Protein AF-J9F4G9-F1 (afdb_monomer_lite)

Secondary structure (DSSP, 8-state):
--S------HHHHHHHHHTTSS--HHHHHHHHHHHHHHHHHHHHTT--EEETTTEEE---PPPSS---TT-TTTTPPP-

Sequence (79 aa):
NLFLNGKIDVDQLYQNVHERSSLSVGDVKNVMDTLATLLAEELREGRSVHLEGVGYLAPVLKSTEKVTRFTKNKWNKVA

Foldseek 3Di:
DPPDPDDDDVLVVLVVVVVVDVDDSVRSVVVVVVVVVVCVVCQVVQHWDADPPPGIDGHDDDDPDDDDPPDPCPPPDDD

Structure (mmCIF, N/CA/C/O backbone):
data_AF-J9F4G9-F1
#
_entry.id   AF-J9F4G9-F1
#
loop_
_atom_site.group_PDB
_atom_site.id
_atom_site.type_symbol
_atom_site.label_atom_id
_atom_site.label_alt_id
_atom_site.label_comp_id
_atom_site.label_asym_id
_atom_site.label_entity_id
_atom_site.label_seq_id
_atom_site.pdbx_PDB_ins_code
_atom_site.Cartn_x
_atom_site.Cartn_y
_atom_site.Cartn_z
_atom_site.occupancy
_atom_site.B_iso_or_equiv
_atom_site.auth_seq_id
_atom_site.auth_comp_id
_atom_site.auth_asym_id
_atom_site.auth_atom_id
_atom_site.pdbx_PDB_model_num
ATOM 1 N N . ASN A 1 1 ? -18.894 -10.723 -16.681 1.00 46.56 1 ASN A N 1
ATOM 2 C CA . ASN A 1 1 ? -19.752 -9.573 -16.333 1.00 46.56 1 ASN A CA 1
ATOM 3 C C . ASN A 1 1 ? -19.067 -8.739 -15.274 1.00 46.56 1 ASN A C 1
ATOM 5 O O . ASN A 1 1 ? -18.866 -9.235 -14.174 1.00 46.56 1 ASN A O 1
ATOM 9 N N . LEU A 1 2 ? -18.673 -7.512 -15.616 1.00 54.06 2 LEU A N 1
ATOM 10 C CA . LEU A 1 2 ? -18.373 -6.485 -14.619 1.00 54.0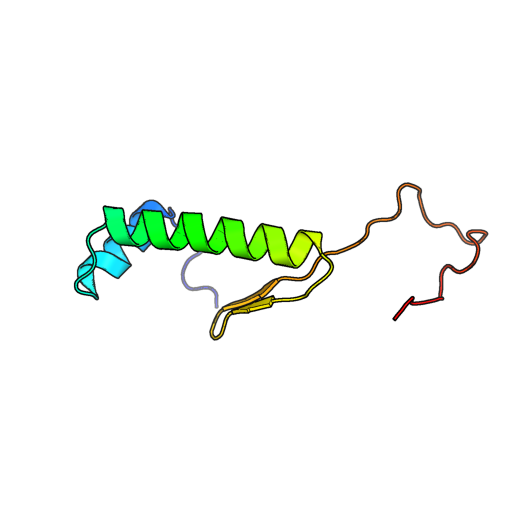6 2 LEU A CA 1
ATOM 11 C C . LEU A 1 2 ? -19.724 -5.925 -14.163 1.00 54.06 2 LEU A C 1
ATOM 13 O O . LEU A 1 2 ? -20.469 -5.396 -14.981 1.00 54.06 2 LEU A O 1
ATOM 17 N N . PHE A 1 3 ? -20.074 -6.118 -12.891 1.00 63.41 3 PHE A N 1
ATOM 18 C CA . PHE A 1 3 ? -21.370 -5.689 -12.348 1.00 63.41 3 PHE A CA 1
ATOM 19 C C . PHE A 1 3 ? -21.437 -4.174 -12.097 1.00 63.41 3 PHE A C 1
ATOM 21 O O . PHE A 1 3 ? -22.522 -3.609 -12.029 1.00 63.41 3 PHE A O 1
ATOM 28 N N . LEU A 1 4 ? -20.282 -3.511 -11.998 1.00 67.56 4 LEU A N 1
ATOM 29 C CA . LEU A 1 4 ? -20.155 -2.076 -11.770 1.00 67.56 4 LEU A CA 1
ATOM 30 C C . LEU A 1 4 ? -19.131 -1.514 -12.766 1.00 67.56 4 LEU A C 1
ATOM 32 O O . LEU A 1 4 ? -17.939 -1.779 -12.648 1.00 67.56 4 LEU A O 1
ATOM 36 N N . ASN A 1 5 ? -19.587 -0.723 -13.739 1.00 62.19 5 ASN A N 1
ATOM 37 C CA . ASN A 1 5 ? -18.721 0.110 -14.587 1.00 62.19 5 ASN A CA 1
ATOM 38 C C . ASN A 1 5 ? -18.431 1.442 -13.872 1.00 62.19 5 ASN A C 1
ATOM 40 O O . ASN A 1 5 ? -18.744 2.516 -14.382 1.00 62.19 5 ASN A O 1
ATOM 44 N N . GLY A 1 6 ? -17.916 1.368 -12.644 1.00 75.25 6 GLY A N 1
ATOM 45 C CA . GLY A 1 6 ? -17.790 2.516 -11.748 1.00 75.25 6 GLY A CA 1
ATOM 46 C C . GLY A 1 6 ? -16.370 2.720 -11.238 1.00 75.25 6 GLY A C 1
ATOM 47 O O . GLY A 1 6 ? -15.609 1.770 -11.074 1.00 75.25 6 GLY A O 1
ATOM 48 N N . LYS A 1 7 ? -16.032 3.979 -10.961 1.00 84.12 7 LYS A N 1
ATOM 49 C CA . LYS A 1 7 ? -14.902 4.339 -10.101 1.00 84.12 7 LYS A CA 1
ATOM 50 C C . LYS A 1 7 ? -15.412 4.365 -8.664 1.00 84.12 7 LYS A C 1
ATOM 52 O O . LYS A 1 7 ? -16.513 4.856 -8.430 1.00 84.12 7 LYS A O 1
ATOM 57 N N . ILE A 1 8 ? -14.624 3.856 -7.727 1.00 89.75 8 ILE A N 1
ATOM 58 C CA . ILE A 1 8 ? -14.871 4.034 -6.297 1.00 89.75 8 ILE A CA 1
ATOM 59 C C . ILE A 1 8 ? -13.841 5.016 -5.750 1.00 89.75 8 ILE A C 1
ATOM 61 O O . ILE A 1 8 ? -12.670 4.950 -6.126 1.00 89.75 8 ILE A O 1
ATOM 65 N N . ASP A 1 9 ? -14.292 5.946 -4.913 1.00 91.75 9 ASP A N 1
ATOM 66 C CA . ASP A 1 9 ? -13.392 6.818 -4.167 1.00 91.75 9 ASP A CA 1
ATOM 67 C C . ASP A 1 9 ? -12.708 6.006 -3.059 1.00 91.75 9 ASP A C 1
ATOM 69 O O . ASP A 1 9 ? -13.343 5.180 -2.396 1.00 91.75 9 ASP A O 1
ATOM 73 N N . VAL A 1 10 ? -11.417 6.239 -2.847 1.00 93.31 10 VAL A N 1
ATOM 74 C CA . VAL A 1 10 ? -10.676 5.587 -1.769 1.00 93.31 10 VAL A CA 1
ATOM 75 C C . VAL A 1 10 ? -11.227 5.987 -0.397 1.00 93.31 10 VAL A C 1
ATOM 77 O O . VAL A 1 10 ? -11.258 5.155 0.506 1.00 9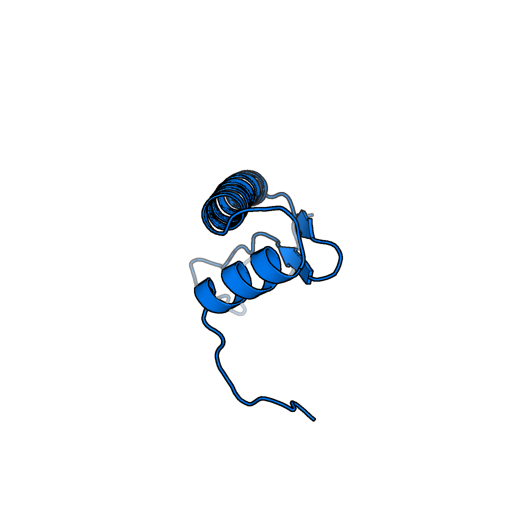3.31 10 VAL A O 1
ATOM 80 N N . ASP A 1 11 ? -11.774 7.199 -0.257 1.00 94.88 11 ASP A N 1
ATOM 81 C CA . ASP A 1 11 ? -12.424 7.626 0.985 1.00 94.88 11 ASP A CA 1
ATOM 82 C C . ASP A 1 11 ? -13.646 6.759 1.318 1.00 94.88 11 ASP A C 1
ATOM 84 O O . ASP A 1 11 ? -13.862 6.416 2.482 1.00 94.88 11 ASP A O 1
ATOM 88 N N . GLN A 1 12 ? -14.395 6.309 0.305 1.00 95.06 12 GLN A N 1
ATOM 89 C CA . GLN A 1 12 ? -15.495 5.364 0.506 1.00 95.06 12 GLN A CA 1
ATOM 90 C C . GLN A 1 12 ? -14.980 3.995 0.967 1.00 95.06 12 GLN A C 1
ATOM 92 O O . GLN A 1 12 ? -15.616 3.339 1.790 1.00 95.06 12 GLN A O 1
ATOM 97 N N . LEU A 1 13 ? -13.821 3.554 0.472 1.00 95.81 13 LEU A N 1
ATOM 98 C CA . LEU A 1 13 ? -13.202 2.315 0.941 1.00 95.81 13 LEU A CA 1
ATOM 99 C C . LEU A 1 13 ? -12.749 2.426 2.402 1.00 95.81 13 LEU A C 1
ATOM 101 O O . LEU A 1 13 ? -12.939 1.473 3.155 1.00 95.81 13 LEU A O 1
ATOM 105 N N . TYR A 1 14 ? -12.228 3.578 2.833 1.00 97.06 14 TYR A N 1
ATOM 106 C CA . TYR A 1 14 ? -11.870 3.797 4.238 1.00 97.06 14 TYR A CA 1
ATOM 107 C C . TYR A 1 14 ? -13.085 3.734 5.164 1.00 97.06 14 TYR A C 1
ATOM 109 O O . TYR A 1 14 ? -13.014 3.092 6.213 1.00 97.06 14 TYR A O 1
ATOM 117 N N . GLN A 1 15 ? -14.212 4.325 4.755 1.00 97.19 15 GLN A N 1
ATOM 118 C CA . GLN A 1 15 ? -15.475 4.193 5.490 1.00 97.19 15 GLN A CA 1
ATOM 119 C C . GLN A 1 15 ? -15.931 2.731 5.559 1.00 97.19 15 GLN A C 1
ATOM 121 O O . GLN A 1 15 ? -16.242 2.235 6.636 1.00 97.19 15 GLN A O 1
ATOM 126 N N . ASN A 1 16 ? -15.865 1.993 4.446 1.00 96.69 16 ASN A N 1
ATOM 127 C CA . ASN A 1 16 ? -16.246 0.579 4.428 1.00 96.69 16 ASN A CA 1
ATOM 128 C C . ASN A 1 16 ? -15.387 -0.281 5.376 1.00 96.69 16 ASN A C 1
ATOM 130 O O . ASN A 1 16 ? -15.894 -1.248 5.942 1.00 96.69 16 ASN A O 1
ATOM 134 N N . VAL A 1 17 ? -1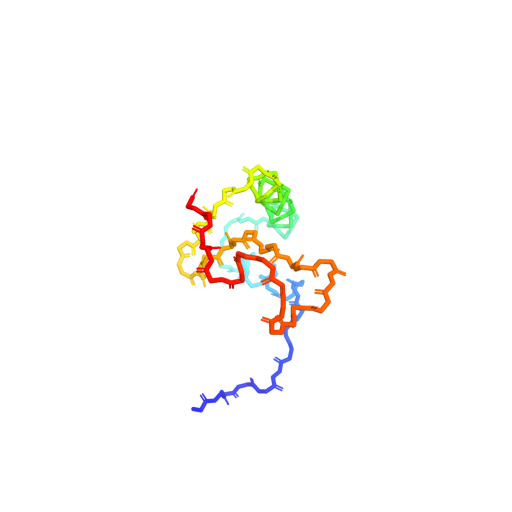4.093 0.025 5.536 1.00 97.25 17 VAL A N 1
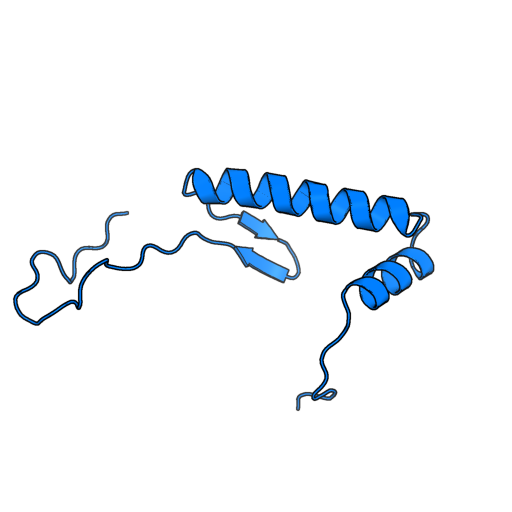ATOM 135 C CA . VAL A 1 17 ? -13.220 -0.664 6.506 1.00 97.25 17 VAL A CA 1
ATOM 136 C C . VAL A 1 17 ? -13.584 -0.271 7.934 1.00 97.25 17 VAL A C 1
ATOM 138 O O . VAL A 1 17 ? -13.663 -1.148 8.795 1.00 97.25 17 VAL A O 1
ATOM 141 N N . HIS A 1 18 ? -13.838 1.015 8.186 1.00 97.06 18 HIS A N 1
ATOM 142 C CA . HIS A 1 18 ? -14.290 1.500 9.490 1.00 97.06 18 HIS A CA 1
ATOM 143 C C . HIS A 1 18 ? -15.580 0.793 9.934 1.00 97.06 18 HIS A C 1
ATOM 145 O O . HIS A 1 18 ? -15.640 0.266 11.037 1.00 97.06 18 HIS A O 1
ATOM 151 N N . GLU A 1 19 ? -16.570 0.669 9.049 1.00 98.00 19 GLU A N 1
ATOM 152 C CA . GLU A 1 19 ? -17.840 -0.021 9.326 1.00 98.00 19 GLU A CA 1
ATOM 153 C C . GLU A 1 19 ? -17.691 -1.531 9.589 1.00 98.00 19 GLU A C 1
ATOM 155 O O . GLU A 1 19 ? -18.584 -2.159 10.159 1.00 98.00 19 GLU A O 1
ATOM 160 N N . ARG A 1 20 ? -16.582 -2.140 9.153 1.00 97.94 20 ARG A N 1
ATOM 161 C CA . ARG A 1 20 ? -16.334 -3.593 9.214 1.00 97.94 20 ARG A CA 1
ATOM 162 C C . ARG A 1 20 ? -15.228 -3.977 10.196 1.00 97.94 20 ARG A C 1
ATOM 164 O O . ARG A 1 20 ? -14.846 -5.145 10.251 1.00 97.94 20 ARG A O 1
ATOM 171 N N . SER A 1 21 ? -14.691 -3.019 10.944 1.00 96.31 21 SER A N 1
ATOM 172 C CA . SER A 1 21 ? -13.597 -3.225 11.893 1.00 96.31 21 SER A CA 1
ATOM 173 C C . SER A 1 21 ? -13.738 -2.297 13.102 1.00 96.31 21 SER A C 1
ATOM 175 O O . SER A 1 21 ? -14.701 -1.548 13.218 1.00 96.31 21 SER A O 1
ATOM 177 N N . SER A 1 22 ? -12.785 -2.349 14.032 1.00 97.12 22 SER A N 1
ATOM 178 C CA . SER A 1 22 ? -12.714 -1.418 15.165 1.00 97.12 22 SER A CA 1
ATOM 179 C C . SER A 1 22 ? -11.832 -0.193 14.894 1.00 97.12 22 SER A C 1
ATOM 181 O O . SER A 1 22 ? -11.608 0.602 15.803 1.00 97.12 22 SER A O 1
ATOM 183 N N . LEU A 1 23 ? -11.271 -0.065 13.688 1.00 97.94 23 LEU A N 1
ATOM 184 C CA . LEU A 1 23 ? -10.369 1.030 13.331 1.00 97.94 23 LEU A CA 1
ATOM 185 C C . LEU A 1 23 ? -11.169 2.290 13.017 1.00 97.94 23 LEU A C 1
ATOM 187 O O . LEU A 1 23 ? -12.194 2.217 12.338 1.00 97.94 23 LEU A O 1
ATOM 191 N N . SER A 1 24 ? -10.695 3.456 13.457 1.00 98.38 24 SER A N 1
ATOM 192 C CA . SER A 1 24 ? -11.252 4.721 12.983 1.00 98.38 24 SER A CA 1
ATOM 193 C C . SER A 1 24 ? -10.851 4.967 11.526 1.00 98.38 24 SER A C 1
ATOM 195 O O . SER A 1 24 ? -9.848 4.444 11.040 1.00 98.38 24 SER A O 1
ATOM 197 N N . VAL A 1 25 ? -11.589 5.828 10.825 1.00 98.06 25 VAL A N 1
ATOM 198 C CA . VAL A 1 25 ? -11.221 6.250 9.460 1.00 98.06 25 VAL A CA 1
ATOM 199 C C . VAL A 1 25 ? -9.807 6.847 9.420 1.00 98.06 25 VAL A C 1
ATOM 201 O O . VAL A 1 25 ? -9.079 6.638 8.452 1.00 98.06 25 VAL A O 1
ATOM 204 N N . GLY A 1 26 ? -9.404 7.561 10.478 1.00 98.25 26 GLY A N 1
ATOM 205 C CA . GLY A 1 26 ? -8.055 8.115 10.607 1.00 98.25 26 GLY A CA 1
ATOM 206 C C . GLY A 1 26 ? -6.980 7.031 10.699 1.00 98.25 26 GLY A C 1
ATOM 207 O O . GLY A 1 26 ? -5.965 7.127 10.013 1.00 98.25 26 GLY A O 1
ATOM 208 N N . ASP A 1 27 ? -7.234 5.968 11.466 1.00 98.25 27 ASP A N 1
ATOM 209 C CA . ASP A 1 27 ? -6.306 4.836 11.585 1.00 98.25 27 ASP A CA 1
ATOM 210 C C . ASP A 1 27 ? -6.150 4.105 10.249 1.00 98.25 27 ASP A C 1
ATOM 212 O O . ASP A 1 27 ? -5.031 3.800 9.839 1.00 98.25 27 ASP A O 1
ATOM 216 N N . VAL A 1 28 ? -7.259 3.866 9.538 1.00 98.06 28 VAL A N 1
ATOM 217 C CA . VAL A 1 28 ? -7.236 3.202 8.224 1.00 98.06 28 VAL A CA 1
ATOM 218 C C . VAL A 1 28 ? -6.418 4.018 7.221 1.00 98.06 28 VAL A C 1
ATOM 220 O O . VAL A 1 28 ? -5.567 3.454 6.533 1.00 98.06 28 VAL A O 1
ATOM 223 N N . LYS A 1 29 ? -6.623 5.342 7.170 1.00 97.75 29 LYS A N 1
ATOM 224 C CA . LYS A 1 29 ? -5.830 6.247 6.322 1.00 97.75 29 LYS A CA 1
ATOM 225 C C . LYS A 1 29 ? -4.344 6.154 6.648 1.00 97.75 29 LYS A C 1
ATOM 227 O O . LYS A 1 29 ? -3.539 5.892 5.761 1.00 97.75 29 LYS A O 1
ATOM 232 N N . ASN A 1 30 ? -3.999 6.278 7.928 1.00 98.19 30 ASN A N 1
ATOM 233 C CA . ASN A 1 30 ? -2.612 6.224 8.374 1.00 98.19 30 ASN A CA 1
ATOM 234 C C . ASN A 1 30 ? -1.931 4.891 8.019 1.00 98.19 30 ASN A C 1
ATOM 236 O O . ASN A 1 30 ? -0.794 4.886 7.548 1.00 98.19 30 ASN A O 1
ATOM 240 N N . VAL A 1 31 ? -2.620 3.759 8.200 1.00 97.25 31 VAL A N 1
ATOM 241 C CA . VAL A 1 31 ? -2.096 2.437 7.820 1.00 97.25 31 VAL A CA 1
ATOM 242 C C . VAL A 1 31 ? -1.859 2.348 6.314 1.00 97.25 31 VAL A C 1
ATOM 244 O O . VAL A 1 31 ? -0.814 1.853 5.898 1.00 97.25 31 VAL A O 1
ATOM 247 N N . MET A 1 32 ? -2.791 2.840 5.498 1.00 96.19 32 MET A N 1
ATOM 248 C CA . MET A 1 32 ? -2.669 2.790 4.040 1.00 96.19 32 MET A CA 1
ATOM 249 C C . MET A 1 32 ? -1.536 3.681 3.522 1.00 96.19 32 MET A C 1
ATOM 251 O O . MET A 1 32 ? -0.750 3.224 2.694 1.00 96.19 32 MET A O 1
ATOM 255 N N . ASP A 1 33 ? -1.385 4.894 4.057 1.00 97.25 33 ASP A N 1
ATOM 256 C CA . ASP A 1 33 ? -0.283 5.801 3.708 1.00 97.25 33 ASP A CA 1
ATOM 257 C C . ASP A 1 33 ? 1.081 5.232 4.139 1.00 97.25 33 ASP A C 1
ATOM 259 O O . ASP A 1 33 ? 2.061 5.257 3.383 1.00 97.25 33 ASP A O 1
ATOM 263 N N . THR A 1 34 ? 1.139 4.648 5.339 1.00 98.31 34 THR A N 1
ATOM 264 C CA . THR A 1 34 ? 2.349 3.990 5.854 1.00 98.31 34 THR A CA 1
ATOM 265 C C . THR A 1 34 ? 2.724 2.791 4.989 1.00 98.31 34 THR A C 1
ATOM 267 O O . THR A 1 34 ? 3.873 2.660 4.568 1.00 98.31 34 THR A O 1
ATOM 270 N N . LEU A 1 35 ? 1.757 1.927 4.669 1.00 97.25 35 LEU A N 1
ATOM 271 C CA . LEU A 1 35 ? 1.986 0.766 3.817 1.00 97.25 35 LEU A CA 1
ATOM 272 C C . LEU A 1 35 ? 2.435 1.189 2.416 1.00 97.25 35 LEU A C 1
ATOM 274 O O . LEU A 1 35 ? 3.377 0.607 1.888 1.00 97.25 35 LEU A O 1
ATOM 278 N N . ALA A 1 36 ? 1.823 2.220 1.826 1.00 96.75 36 ALA A N 1
ATOM 279 C CA . ALA A 1 36 ? 2.235 2.745 0.526 1.00 96.75 36 ALA A CA 1
ATOM 280 C C . ALA A 1 36 ? 3.697 3.222 0.532 1.00 96.75 36 ALA A C 1
ATOM 282 O O . ALA A 1 36 ? 4.429 2.970 -0.426 1.00 96.75 36 ALA A O 1
ATOM 283 N N . THR A 1 37 ? 4.134 3.855 1.624 1.00 98.31 37 THR A N 1
ATOM 284 C CA . THR A 1 37 ? 5.521 4.305 1.802 1.00 98.31 37 THR A CA 1
ATOM 285 C C . THR A 1 37 ? 6.483 3.121 1.853 1.00 98.31 37 THR A C 1
ATOM 287 O O . THR A 1 37 ? 7.434 3.074 1.076 1.00 98.31 37 THR A O 1
ATOM 290 N N . LEU A 1 38 ? 6.189 2.121 2.687 1.00 98.25 38 LEU A N 1
ATOM 291 C CA . LEU A 1 38 ? 7.003 0.907 2.795 1.00 98.25 38 LEU A CA 1
ATOM 292 C C . LEU A 1 38 ? 7.077 0.160 1.457 1.00 98.25 38 LEU A C 1
ATOM 294 O O . LEU A 1 38 ? 8.151 -0.231 1.014 1.00 98.25 38 LEU A O 1
ATOM 298 N N . LEU A 1 39 ? 5.951 0.021 0.752 1.00 97.81 39 LEU A N 1
ATOM 299 C CA . LEU A 1 39 ? 5.927 -0.587 -0.579 1.00 97.81 39 LEU A CA 1
ATOM 300 C C . LEU A 1 39 ? 6.810 0.181 -1.567 1.00 97.81 39 LEU A C 1
ATOM 302 O O . LEU A 1 39 ? 7.546 -0.436 -2.333 1.00 97.81 39 LEU A O 1
ATOM 306 N N . ALA A 1 40 ? 6.770 1.514 -1.552 1.00 96.94 40 ALA A N 1
ATOM 307 C CA . ALA A 1 40 ? 7.614 2.329 -2.419 1.00 96.94 40 ALA A CA 1
ATOM 308 C C . ALA A 1 40 ? 9.112 2.141 -2.118 1.00 96.94 40 ALA A C 1
ATOM 310 O O . ALA A 1 40 ? 9.915 2.092 -3.052 1.00 96.94 40 ALA A O 1
ATOM 311 N N . GLU A 1 41 ? 9.491 1.992 -0.847 1.00 98.12 41 GLU A N 1
ATOM 312 C CA . GLU A 1 41 ? 10.868 1.694 -0.439 1.00 98.12 41 GLU A CA 1
ATOM 313 C C . GLU A 1 41 ? 11.336 0.336 -0.970 1.00 98.12 41 GLU A C 1
ATOM 315 O O . GLU A 1 41 ? 12.399 0.251 -1.583 1.00 98.12 41 GLU A O 1
ATOM 320 N N . GLU A 1 42 ? 10.518 -0.707 -0.823 1.00 98.00 42 GLU A N 1
ATOM 321 C CA . GLU A 1 42 ? 10.824 -2.046 -1.335 1.00 98.00 42 GLU A CA 1
ATOM 322 C C . GLU A 1 42 ? 10.974 -2.057 -2.866 1.00 98.00 42 GLU A C 1
ATOM 324 O O . GLU A 1 42 ? 11.939 -2.608 -3.405 1.00 98.00 42 GLU A O 1
ATOM 329 N N . LEU A 1 43 ? 10.057 -1.391 -3.576 1.00 97.12 43 LEU A N 1
ATOM 330 C CA . LEU A 1 43 ? 10.093 -1.275 -5.036 1.00 97.12 43 LEU A CA 1
ATOM 331 C C . LEU A 1 43 ? 11.321 -0.491 -5.519 1.00 97.12 43 LEU A C 1
ATOM 333 O O . LEU A 1 43 ? 11.916 -0.855 -6.537 1.00 97.12 43 LEU A O 1
ATOM 337 N N . ARG A 1 44 ? 11.722 0.566 -4.797 1.00 96.19 44 ARG A N 1
ATOM 338 C CA . ARG A 1 44 ? 12.929 1.357 -5.098 1.00 96.19 44 ARG A CA 1
ATOM 339 C C . ARG A 1 44 ? 14.194 0.503 -5.032 1.00 96.19 44 ARG A C 1
ATOM 341 O O . ARG A 1 44 ? 15.111 0.720 -5.816 1.00 96.19 44 ARG A O 1
ATOM 348 N N . GLU A 1 45 ? 14.217 -0.483 -4.144 1.00 96.81 45 GLU A N 1
ATOM 349 C CA . GLU A 1 45 ? 15.310 -1.449 -4.009 1.00 96.81 45 GLU A CA 1
ATOM 350 C C . GLU A 1 45 ? 15.206 -2.633 -4.993 1.00 96.81 45 GLU A C 1
ATOM 352 O O . GLU A 1 45 ? 15.933 -3.618 -4.872 1.00 96.81 45 GLU A O 1
ATOM 357 N N . GLY A 1 46 ? 14.301 -2.574 -5.976 1.00 95.19 46 GLY A N 1
ATOM 358 C CA . GLY A 1 46 ? 14.158 -3.613 -6.997 1.00 95.19 46 GLY A CA 1
ATOM 359 C C . GLY A 1 46 ? 13.353 -4.838 -6.549 1.00 95.19 46 GLY A C 1
ATOM 360 O O . GLY A 1 46 ? 13.245 -5.800 -7.311 1.00 95.19 46 GLY A O 1
ATOM 361 N N . ARG A 1 47 ? 12.783 -4.837 -5.337 1.00 96.44 47 ARG A N 1
ATOM 362 C CA . ARG A 1 47 ? 12.056 -5.991 -4.793 1.00 96.44 47 ARG A CA 1
ATOM 363 C C . ARG A 1 47 ? 10.609 -6.004 -5.269 1.00 96.44 47 ARG A C 1
ATOM 365 O O . ARG A 1 47 ? 9.978 -4.967 -5.428 1.00 96.44 47 ARG A O 1
ATOM 372 N N . SER A 1 48 ? 10.083 -7.203 -5.509 1.00 96.69 48 SER A N 1
ATOM 373 C CA . SER A 1 48 ? 8.657 -7.405 -5.786 1.00 96.69 48 SER A CA 1
ATOM 374 C C . SER A 1 48 ? 7.930 -7.739 -4.490 1.00 96.69 48 SER A C 1
ATOM 376 O O . SER A 1 48 ? 8.385 -8.604 -3.744 1.00 96.69 48 SER A O 1
ATOM 378 N N . VAL A 1 49 ? 6.792 -7.092 -4.243 1.00 97.81 49 VAL A N 1
ATOM 379 C CA . VAL A 1 49 ? 5.971 -7.316 -3.048 1.00 97.81 49 VAL A CA 1
ATOM 380 C C . VAL A 1 49 ? 4.648 -7.962 -3.442 1.00 97.81 49 VAL A C 1
ATOM 382 O O . VAL A 1 49 ? 3.982 -7.516 -4.376 1.00 97.81 49 VAL A O 1
ATOM 385 N N . HIS A 1 50 ? 4.264 -9.018 -2.727 1.00 97.19 50 HIS A N 1
ATOM 386 C CA . HIS A 1 50 ? 2.966 -9.669 -2.872 1.00 97.19 50 HIS A CA 1
ATOM 387 C C . HIS A 1 50 ? 2.027 -9.211 -1.759 1.00 97.19 50 HIS A C 1
ATOM 389 O O . HIS A 1 50 ? 2.327 -9.394 -0.581 1.00 97.19 50 HIS A O 1
ATOM 395 N N . LEU A 1 51 ? 0.884 -8.648 -2.143 1.00 95.88 51 LEU A N 1
ATOM 396 C CA . LEU A 1 51 ? -0.223 -8.358 -1.244 1.00 95.88 51 LEU A CA 1
ATOM 397 C C . LEU A 1 51 ? -1.286 -9.438 -1.432 1.00 95.88 51 LEU A C 1
ATOM 399 O O . LEU A 1 51 ? -1.939 -9.503 -2.478 1.00 95.88 51 LEU A O 1
ATOM 403 N N . GLU A 1 52 ? -1.442 -10.297 -0.428 1.00 94.81 52 GLU A N 1
ATOM 404 C CA . GLU A 1 52 ? -2.422 -11.381 -0.462 1.00 94.81 52 GLU A CA 1
ATOM 405 C C . GLU A 1 52 ? -3.836 -10.836 -0.710 1.00 94.81 52 GLU A C 1
ATOM 407 O O . GLU A 1 52 ? -4.246 -9.824 -0.145 1.00 94.81 52 GLU A O 1
ATOM 412 N N . GLY A 1 53 ? -4.573 -11.485 -1.615 1.00 94.38 53 GLY A N 1
ATOM 413 C CA . GLY A 1 53 ? -5.910 -11.044 -2.021 1.00 94.38 53 GLY A CA 1
ATOM 414 C C . GLY A 1 53 ? -5.942 -9.843 -2.978 1.00 94.38 53 GLY A C 1
ATOM 415 O O . GLY A 1 53 ? -7.022 -9.498 -3.450 1.00 94.38 53 GLY A O 1
ATOM 416 N N . VAL A 1 54 ? -4.791 -9.240 -3.311 1.00 93.88 54 VAL A N 1
ATOM 417 C CA . VAL A 1 54 ? -4.683 -8.109 -4.255 1.00 93.88 54 VAL A CA 1
ATOM 418 C C . VAL A 1 54 ? -3.805 -8.462 -5.457 1.00 93.88 54 VAL A C 1
ATOM 420 O O . VAL A 1 54 ? -4.251 -8.344 -6.597 1.00 93.88 54 VAL A O 1
ATOM 423 N N . GLY A 1 55 ? -2.567 -8.909 -5.226 1.00 96.75 55 GLY A N 1
ATOM 424 C CA . GLY A 1 55 ? -1.619 -9.280 -6.278 1.00 96.75 55 GLY A CA 1
ATOM 425 C C . GLY A 1 55 ? -0.200 -8.763 -6.046 1.00 96.75 55 GLY A C 1
ATOM 426 O O . GLY A 1 55 ? 0.203 -8.472 -4.921 1.00 96.75 55 GLY A O 1
ATOM 427 N N . TYR A 1 56 ? 0.580 -8.684 -7.126 1.00 96.69 56 TYR A N 1
ATOM 428 C CA . TYR A 1 56 ? 1.994 -8.308 -7.084 1.00 96.69 56 TYR A CA 1
ATOM 429 C C . TYR A 1 56 ? 2.220 -6.858 -7.503 1.00 96.69 56 TYR A C 1
ATOM 431 O O . TYR A 1 56 ? 1.731 -6.410 -8.541 1.00 96.69 56 TYR A O 1
ATOM 439 N N . LEU A 1 57 ? 3.052 -6.167 -6.731 1.00 96.31 57 LEU A N 1
ATOM 440 C CA . LEU A 1 57 ? 3.676 -4.906 -7.097 1.00 96.31 57 LEU A CA 1
ATOM 441 C C . LEU A 1 57 ? 5.142 -5.198 -7.418 1.00 96.31 57 LEU A C 1
ATOM 443 O O . LEU A 1 57 ? 5.864 -5.742 -6.585 1.00 96.31 57 LEU A O 1
ATOM 447 N N . ALA A 1 58 ? 5.576 -4.862 -8.630 1.00 95.50 58 ALA A N 1
ATOM 448 C CA . ALA A 1 58 ? 6.943 -5.094 -9.080 1.00 95.50 58 ALA A CA 1
ATOM 449 C C . ALA A 1 58 ? 7.468 -3.872 -9.845 1.00 95.50 58 ALA A C 1
ATOM 451 O O . ALA A 1 58 ? 6.719 -3.279 -10.631 1.00 95.50 58 ALA A O 1
ATOM 452 N N . PRO A 1 59 ? 8.741 -3.491 -9.656 1.00 93.56 59 PRO A N 1
ATOM 453 C CA . PRO A 1 59 ? 9.345 -2.426 -10.435 1.00 93.56 59 PRO A CA 1
ATOM 454 C C . PRO A 1 59 ? 9.507 -2.881 -11.888 1.00 93.56 59 PRO A C 1
ATOM 456 O O . PRO A 1 59 ? 9.898 -4.013 -12.172 1.00 93.56 59 PRO A O 1
ATOM 459 N N . VAL A 1 60 ? 9.217 -1.981 -12.827 1.00 89.50 60 VAL A N 1
ATOM 460 C CA . VAL A 1 60 ? 9.374 -2.240 -14.261 1.00 89.50 60 VAL A CA 1
ATOM 461 C C . VAL A 1 60 ? 10.356 -1.238 -14.836 1.00 89.50 60 VAL A C 1
ATOM 463 O O . VAL A 1 60 ? 10.132 -0.029 -14.795 1.00 89.50 60 VAL A O 1
ATOM 466 N N . LEU A 1 61 ? 11.437 -1.748 -15.419 1.00 86.31 61 LEU A N 1
ATOM 467 C CA . LEU A 1 61 ? 12.369 -0.926 -16.175 1.00 86.31 61 LEU A CA 1
ATOM 468 C C . LEU A 1 61 ? 11.804 -0.685 -17.572 1.00 86.31 61 LEU A C 1
ATOM 470 O O . LEU A 1 61 ? 11.509 -1.622 -18.318 1.00 86.31 61 LEU A O 1
ATOM 474 N N . LYS A 1 62 ? 11.676 0.587 -17.942 1.00 85.38 62 LYS A N 1
ATOM 475 C CA . LYS A 1 62 ? 11.357 0.992 -19.308 1.00 85.38 62 LYS A CA 1
ATOM 476 C C . LYS A 1 62 ? 12.639 1.437 -19.994 1.00 85.38 62 LYS A C 1
ATOM 478 O O . LYS A 1 62 ? 13.422 2.186 -19.418 1.00 85.38 62 LYS A O 1
ATOM 483 N N . SER A 1 63 ? 12.846 0.994 -21.232 1.00 84.69 63 SER A N 1
ATOM 484 C CA . SER A 1 63 ? 13.951 1.514 -22.035 1.00 84.69 63 SER A CA 1
ATOM 485 C C . SER A 1 63 ? 13.779 3.022 -22.241 1.00 84.69 63 SER A C 1
ATOM 487 O O . SER A 1 63 ? 12.670 3.492 -22.510 1.00 84.69 63 SER A O 1
ATOM 489 N N . THR A 1 64 ? 14.872 3.770 -22.109 1.00 87.50 64 THR A N 1
ATOM 490 C CA . THR A 1 64 ? 14.916 5.216 -22.366 1.00 87.50 64 THR A CA 1
ATOM 491 C C . THR A 1 64 ? 14.789 5.541 -23.852 1.00 87.50 64 THR A C 1
ATOM 493 O O . THR A 1 64 ? 14.419 6.655 -24.210 1.00 87.50 64 THR A O 1
ATOM 496 N N . GLU A 1 65 ? 15.046 4.561 -24.718 1.00 88.19 65 GLU A N 1
ATOM 497 C CA . GLU A 1 65 ? 14.992 4.700 -26.165 1.00 88.19 65 GLU A CA 1
ATOM 498 C C . GLU A 1 65 ? 14.086 3.642 -26.791 1.00 88.19 65 GLU A C 1
ATOM 500 O O . GLU A 1 65 ? 13.774 2.596 -26.214 1.00 88.19 65 GLU A O 1
ATOM 505 N N . LYS A 1 66 ? 13.655 3.899 -28.028 1.00 90.31 66 LYS A N 1
ATOM 506 C CA . LYS A 1 66 ? 12.914 2.901 -28.793 1.00 90.31 66 LYS A CA 1
ATOM 507 C C . LYS A 1 66 ? 13.840 1.727 -29.105 1.00 90.31 66 LYS A C 1
ATOM 509 O O . LYS A 1 66 ? 14.808 1.873 -29.846 1.00 90.31 66 LYS A O 1
ATOM 514 N N . VAL A 1 67 ? 13.493 0.543 -28.611 1.00 89.75 67 VAL A N 1
ATOM 515 C CA . VAL A 1 67 ? 14.169 -0.698 -29.002 1.00 89.75 67 VAL A CA 1
ATOM 516 C C . VAL A 1 67 ? 13.947 -0.924 -30.502 1.00 89.75 67 VAL A C 1
ATOM 518 O O . VAL A 1 67 ? 12.814 -0.982 -30.981 1.00 89.75 67 VAL A O 1
ATOM 521 N N . THR A 1 68 ? 15.034 -1.035 -31.263 1.00 92.38 68 THR A N 1
ATOM 522 C CA . THR A 1 68 ? 15.022 -1.296 -32.708 1.00 92.38 68 THR A CA 1
ATOM 523 C C . THR A 1 68 ? 15.599 -2.675 -33.015 1.00 92.38 68 THR A C 1
ATOM 525 O O . THR A 1 68 ? 16.126 -3.371 -32.144 1.00 92.38 68 THR A O 1
ATOM 528 N N . ARG A 1 69 ? 15.565 -3.084 -34.293 1.00 91.56 69 ARG A N 1
ATOM 529 C CA . ARG A 1 69 ? 16.171 -4.357 -34.712 1.00 91.56 69 ARG A CA 1
ATOM 530 C C . ARG A 1 69 ? 17.677 -4.434 -34.436 1.00 91.56 69 ARG A C 1
ATOM 532 O O . ARG A 1 69 ? 18.171 -5.548 -34.281 1.00 91.56 69 ARG A O 1
ATOM 539 N N . PHE A 1 70 ? 18.349 -3.285 -34.336 1.00 91.81 70 PHE A N 1
ATOM 540 C CA . PHE A 1 70 ? 19.790 -3.155 -34.117 1.00 91.81 70 PHE A CA 1
ATOM 541 C C . PHE A 1 70 ? 20.177 -2.952 -32.645 1.00 91.81 70 PHE A C 1
ATOM 543 O O . PHE A 1 70 ? 21.364 -2.958 -32.329 1.00 91.81 70 PHE A O 1
ATOM 550 N N . THR A 1 71 ? 19.206 -2.780 -31.740 1.00 90.12 71 THR A N 1
ATOM 551 C CA . THR A 1 71 ? 19.482 -2.631 -30.307 1.00 90.12 71 THR A CA 1
ATOM 552 C C . THR A 1 71 ? 20.173 -3.890 -29.782 1.00 90.12 71 THR A C 1
ATOM 554 O O . THR A 1 71 ? 19.642 -5.000 -29.887 1.00 90.12 71 THR A O 1
ATOM 557 N N . LYS A 1 72 ? 21.381 -3.713 -29.235 1.00 87.94 72 LYS A N 1
ATOM 558 C CA . LYS A 1 72 ? 22.167 -4.797 -28.634 1.00 87.94 72 LYS A CA 1
ATOM 559 C C . LYS A 1 72 ? 21.41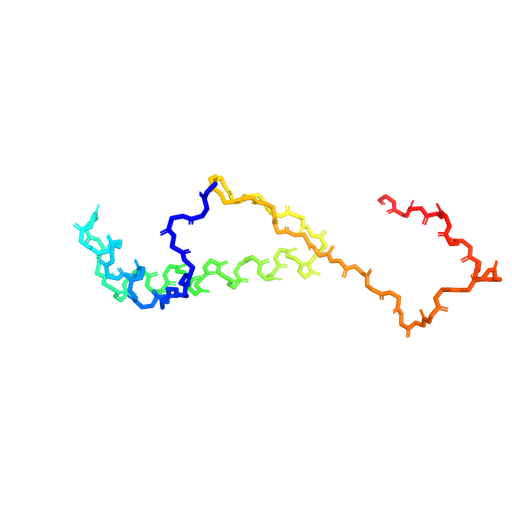4 -5.394 -27.445 1.00 87.94 72 LYS A C 1
ATOM 561 O O . LYS A 1 72 ? 20.719 -4.678 -26.733 1.00 87.94 72 LYS A O 1
ATOM 566 N N . ASN A 1 73 ? 21.566 -6.700 -27.228 1.00 84.12 73 ASN A N 1
ATOM 567 C CA . ASN A 1 73 ? 21.016 -7.420 -26.072 1.00 84.12 73 ASN A CA 1
ATOM 568 C C . ASN A 1 73 ? 19.484 -7.341 -25.911 1.00 84.12 73 ASN A C 1
ATOM 570 O O . ASN A 1 73 ? 18.976 -7.619 -24.832 1.00 84.12 73 ASN A O 1
ATOM 574 N N . LYS A 1 74 ? 18.728 -7.029 -26.976 1.00 82.31 74 LYS A N 1
ATOM 575 C CA . LYS A 1 74 ? 17.257 -6.874 -26.929 1.00 82.31 74 LYS A CA 1
ATOM 576 C C . LYS A 1 74 ? 16.474 -8.111 -26.456 1.00 82.31 74 LYS A C 1
ATOM 578 O O . LYS A 1 74 ? 15.292 -7.994 -26.159 1.00 82.31 74 LYS A O 1
ATOM 583 N N . TRP A 1 75 ? 17.116 -9.277 -26.420 1.00 81.12 75 TRP A N 1
ATOM 584 C CA . TRP A 1 75 ? 16.537 -10.541 -25.953 1.00 81.12 75 TRP A CA 1
ATOM 585 C C . TRP A 1 75 ? 17.112 -11.011 -24.614 1.00 81.12 75 TRP A C 1
ATOM 587 O O . TRP A 1 75 ? 16.662 -12.020 -24.078 1.00 81.12 75 TRP A O 1
ATOM 597 N N . ASN A 1 76 ? 18.105 -10.304 -24.072 1.00 80.50 76 ASN A N 1
ATOM 598 C CA . ASN A 1 76 ? 18.742 -10.699 -22.827 1.00 80.50 76 ASN A CA 1
ATOM 599 C C . ASN A 1 76 ? 17.897 -10.179 -21.671 1.00 80.50 76 ASN A C 1
ATOM 601 O O . ASN A 1 76 ? 17.737 -8.971 -21.493 1.00 80.50 76 ASN A O 1
ATOM 605 N N . LYS A 1 77 ? 17.376 -11.105 -20.874 1.00 69.19 77 LYS A N 1
ATOM 606 C CA . LYS A 1 77 ? 16.762 -10.788 -19.595 1.00 69.19 77 LYS A CA 1
ATOM 607 C C . LYS A 1 77 ? 17.862 -10.850 -18.541 1.00 69.19 77 LYS A C 1
ATOM 609 O O . LYS A 1 77 ? 18.470 -11.900 -18.361 1.00 69.19 77 LYS A O 1
ATOM 614 N N . VAL A 1 78 ? 18.156 -9.722 -17.905 1.00 64.00 78 VAL A N 1
ATOM 615 C CA . VAL A 1 78 ? 18.936 -9.730 -16.663 1.00 64.00 78 VAL A CA 1
ATOM 616 C C . VAL A 1 78 ? 18.031 -10.298 -15.572 1.00 64.00 78 VAL A C 1
ATOM 618 O O . VAL A 1 78 ? 16.892 -9.847 -15.433 1.00 64.00 78 VAL A O 1
ATOM 621 N N . ALA A 1 79 ? 18.501 -11.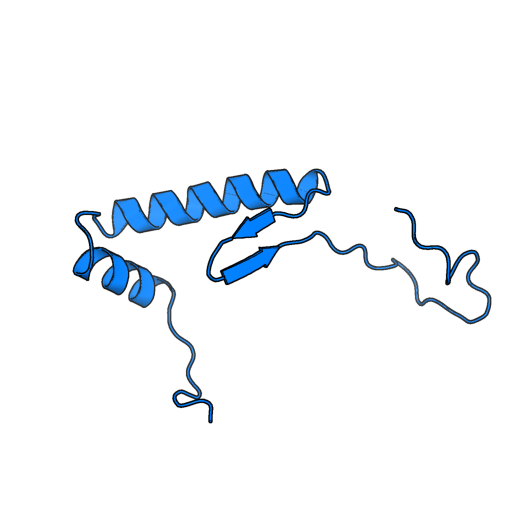372 -14.938 1.00 54.44 79 ALA A N 1
ATOM 622 C CA . ALA A 1 79 ? 17.835 -12.046 -13.828 1.00 54.44 79 ALA A CA 1
ATOM 623 C C . ALA A 1 79 ? 18.152 -11.337 -12.512 1.00 54.44 79 ALA A C 1
ATOM 625 O O . ALA A 1 79 ? 19.294 -10.835 -12.395 1.00 54.44 79 ALA A O 1
#

InterPro domains:
  IPR010992 Integration host factor (IHF)-like DNA-binding domain superfamily [G3DSA:4.10.520.10] (9-78)
  IPR010992 Integration host factor (IHF)-like DNA-binding domain superfamily [SSF47729] (9-73)
  IPR041607 HU domain fused to wHTH, Ig, or Glycine-rich motif [PF18291] (3-68)

pLDDT: mean 90.46, std 11.54, range [46.56, 98.38]

Radius of gyration: 19.07 Å; chains: 1; bounding box: 44×20×50 Å

Organism: NCBI:txid749906